Protein AF-X6MLL0-F1 (afdb_monomer)

Sequence (73 aa):
MFWNKDDVEYFKPLELWTKGGKTGKIEEPLGEKGFMKCFFNDIVEQNDTVCLSLYKRVFPIADPAVFGPPQKK

Structure (mmCIF, N/CA/C/O backbone):
data_AF-X6MLL0-F1
#
_entry.id   AF-X6MLL0-F1
#
loop_
_atom_site.group_PDB
_atom_site.id
_atom_site.type_symbol
_atom_site.label_atom_id
_atom_site.label_alt_id
_atom_site.label_comp_id
_atom_site.label_asym_id
_atom_site.label_entity_id
_atom_site.label_seq_id
_atom_site.pdbx_PDB_ins_code
_atom_site.Cartn_x
_atom_site.Cartn_y
_atom_site.Cartn_z
_atom_site.occupancy
_atom_site.B_iso_or_equiv
_atom_site.auth_seq_id
_atom_site.auth_comp_id
_atom_site.auth_asym_id
_atom_site.auth_atom_id
_atom_site.pdbx_PDB_model_num
ATOM 1 N N . MET A 1 1 ? 1.848 -3.653 7.253 1.00 91.94 1 MET A N 1
ATOM 2 C CA . MET A 1 1 ? 2.101 -3.307 5.836 1.00 91.94 1 MET A CA 1
ATOM 3 C C . MET A 1 1 ? 3.359 -2.457 5.728 1.00 91.94 1 MET A C 1
ATOM 5 O O . MET A 1 1 ? 4.231 -2.832 4.961 1.00 91.94 1 MET A O 1
ATOM 9 N N . PHE A 1 2 ? 3.487 -1.397 6.532 1.00 95.69 2 PHE A N 1
ATOM 10 C CA . PHE A 1 2 ? 4.687 -0.557 6.627 1.00 95.69 2 PHE A CA 1
ATOM 11 C C . PHE A 1 2 ? 5.371 -0.707 7.991 1.00 95.69 2 PHE A C 1
ATOM 13 O O . PHE A 1 2 ? 4.810 -1.341 8.887 1.00 95.69 2 PHE A O 1
ATOM 20 N N . TRP A 1 3 ? 6.571 -0.137 8.128 1.00 95.44 3 TRP A N 1
ATOM 21 C CA . TRP A 1 3 ? 7.311 -0.084 9.394 1.00 95.44 3 TRP A CA 1
ATOM 22 C C . TRP A 1 3 ? 7.427 1.339 9.949 1.00 95.44 3 TRP A C 1
ATOM 24 O O . TRP A 1 3 ? 7.334 1.520 11.160 1.00 95.44 3 TRP A O 1
ATOM 34 N N . ASN A 1 4 ? 7.575 2.346 9.081 1.00 95.38 4 ASN A N 1
ATOM 35 C CA . ASN A 1 4 ? 7.694 3.747 9.485 1.00 95.38 4 ASN A CA 1
ATOM 36 C C . ASN A 1 4 ? 6.440 4.546 9.121 1.00 95.38 4 ASN A C 1
ATOM 38 O O . ASN A 1 4 ? 5.719 4.211 8.179 1.00 95.38 4 ASN A O 1
ATOM 42 N N . LYS A 1 5 ? 6.212 5.642 9.851 1.00 95.56 5 LYS A N 1
ATOM 43 C CA . LYS A 1 5 ? 5.160 6.622 9.549 1.00 95.56 5 LYS A CA 1
ATOM 44 C C .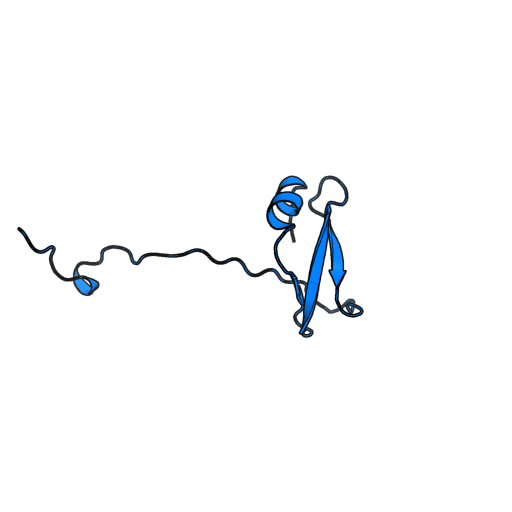 LYS A 1 5 ? 5.33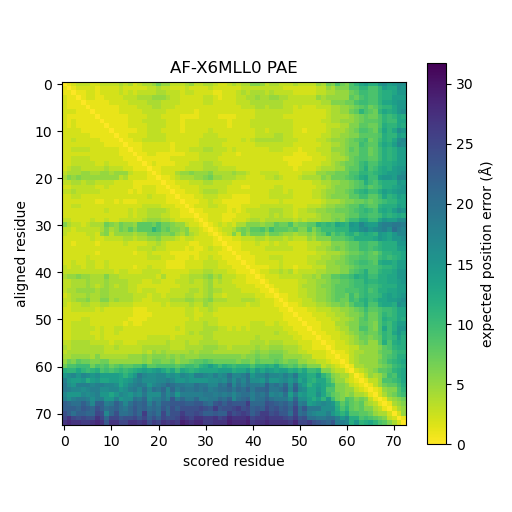2 7.259 8.164 1.00 95.56 5 LYS A C 1
ATOM 46 O O . LYS A 1 5 ? 4.352 7.376 7.432 1.00 95.56 5 LYS A O 1
ATOM 51 N N . ASP A 1 6 ? 6.560 7.620 7.805 1.00 95.62 6 ASP A N 1
ATOM 52 C CA . ASP A 1 6 ? 6.855 8.333 6.555 1.00 95.62 6 ASP A CA 1
ATOM 53 C C . ASP A 1 6 ? 6.485 7.502 5.318 1.00 95.62 6 ASP A C 1
ATOM 55 O O . ASP A 1 6 ? 5.971 8.036 4.337 1.00 95.62 6 ASP A O 1
ATOM 59 N N . ASP A 1 7 ? 6.654 6.177 5.396 1.00 95.94 7 ASP A N 1
ATOM 60 C CA . ASP A 1 7 ? 6.262 5.258 4.326 1.00 95.94 7 ASP A CA 1
ATOM 61 C C . ASP A 1 7 ? 4.738 5.287 4.113 1.00 95.94 7 ASP A C 1
ATOM 63 O O . ASP A 1 7 ? 4.260 5.382 2.983 1.00 95.94 7 ASP A O 1
ATOM 67 N N . VAL A 1 8 ? 3.955 5.269 5.199 1.00 96.44 8 VAL A N 1
ATOM 68 C CA . VAL A 1 8 ? 2.484 5.345 5.135 1.00 96.44 8 VAL A CA 1
ATOM 69 C C . VAL A 1 8 ? 2.034 6.648 4.474 1.00 96.44 8 VAL A C 1
ATOM 71 O O . VAL A 1 8 ? 1.103 6.646 3.672 1.00 96.44 8 VAL A O 1
ATOM 74 N N . GLU A 1 9 ? 2.685 7.762 4.808 1.00 95.50 9 GLU A N 1
ATOM 75 C CA . GLU A 1 9 ? 2.337 9.081 4.284 1.00 95.50 9 GLU A CA 1
ATOM 76 C C . GLU A 1 9 ? 2.731 9.230 2.809 1.00 95.50 9 GLU A C 1
ATOM 78 O O . GLU A 1 9 ? 1.946 9.743 2.010 1.00 95.50 9 GLU A O 1
ATOM 83 N N . TYR A 1 10 ? 3.882 8.679 2.419 1.00 95.75 10 TYR A N 1
ATOM 84 C CA . TYR A 1 10 ? 4.329 8.624 1.028 1.00 95.75 10 TYR A CA 1
ATOM 85 C C . TYR A 1 10 ? 3.379 7.806 0.140 1.00 95.75 10 TYR A C 1
ATOM 87 O O . TYR A 1 10 ? 3.034 8.230 -0.964 1.00 95.75 10 TYR A O 1
ATOM 95 N N . PHE A 1 11 ? 2.913 6.649 0.623 1.00 96.00 11 PHE A N 1
ATOM 96 C CA . PHE A 1 11 ? 2.012 5.761 -0.121 1.00 96.00 11 PHE A CA 1
ATOM 97 C C . PHE A 1 11 ? 0.519 6.065 0.083 1.00 96.00 11 PHE A C 1
ATOM 99 O O . PHE A 1 11 ? -0.327 5.398 -0.512 1.00 96.00 1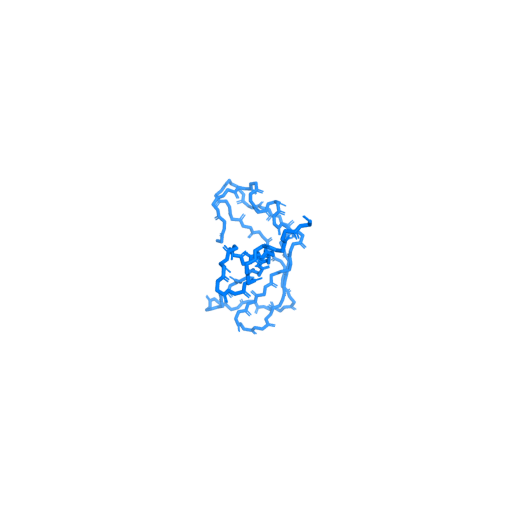1 PHE A O 1
ATOM 106 N N . LYS A 1 12 ? 0.178 7.108 0.848 1.00 95.31 12 LYS A N 1
ATOM 107 C CA . LYS A 1 12 ? -1.200 7.544 1.111 1.00 95.31 12 LYS A CA 1
ATOM 108 C C . LYS A 1 12 ? -2.091 7.745 -0.130 1.00 95.31 12 LYS A C 1
ATOM 110 O O . LYS A 1 12 ? -3.261 7.371 -0.047 1.00 95.31 12 LYS A O 1
ATOM 115 N N . PRO A 1 13 ? -1.623 8.323 -1.258 1.00 95.19 13 PRO A N 1
ATOM 116 C CA . PRO A 1 13 ? -2.487 8.548 -2.419 1.00 95.19 13 PRO A CA 1
ATOM 117 C C . PRO A 1 13 ? -2.793 7.272 -3.218 1.00 95.19 13 PRO A C 1
ATOM 119 O O . PRO A 1 13 ? -3.559 7.340 -4.177 1.00 95.19 13 PRO A O 1
ATOM 122 N N . LEU A 1 14 ? -2.196 6.128 -2.870 1.00 95.44 14 LEU A N 1
ATOM 123 C CA . LEU A 1 14 ? -2.446 4.869 -3.561 1.00 95.44 14 LEU A CA 1
ATOM 124 C C . LEU A 1 14 ? -3.749 4.211 -3.102 1.00 95.44 14 LEU A C 1
ATOM 126 O O . LEU A 1 14 ? -4.150 4.293 -1.940 1.00 95.44 14 LEU A O 1
ATOM 130 N N . GLU A 1 15 ? -4.381 3.506 -4.035 1.00 96.00 15 GLU A N 1
ATOM 131 C CA . GLU A 1 15 ? -5.545 2.675 -3.754 1.00 96.00 15 GLU A CA 1
ATOM 132 C C . GLU A 1 15 ? -5.117 1.333 -3.142 1.00 96.00 15 GLU A C 1
ATOM 134 O O . GLU A 1 15 ? -4.203 0.652 -3.622 1.00 96.00 15 GLU A O 1
ATOM 139 N N . LEU A 1 16 ? -5.799 0.958 -2.065 1.00 96.88 16 LEU A N 1
ATOM 140 C CA . LEU A 1 16 ? -5.700 -0.339 -1.417 1.00 96.88 16 LEU A CA 1
ATOM 141 C C . LEU A 1 16 ? -6.780 -1.268 -1.955 1.00 96.88 16 LEU A C 1
ATOM 143 O O . LEU A 1 16 ? -7.888 -0.847 -2.286 1.00 96.88 16 LEU A O 1
ATOM 147 N N . TRP A 1 17 ? -6.491 -2.559 -1.938 1.00 96.69 17 TRP A N 1
ATOM 148 C CA . 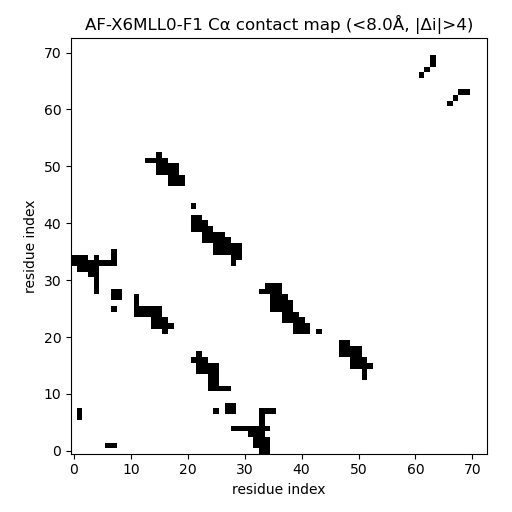TRP A 1 17 ? -7.476 -3.589 -2.231 1.00 96.69 17 TRP A CA 1
ATOM 149 C C . TRP A 1 17 ? -7.305 -4.763 -1.275 1.00 96.69 17 TRP A C 1
ATOM 151 O O . TRP A 1 17 ? -6.259 -4.938 -0.659 1.00 96.69 17 TRP A O 1
ATOM 161 N N . THR A 1 18 ? -8.341 -5.570 -1.111 1.00 97.00 18 THR A N 1
ATOM 162 C CA . THR A 1 18 ? -8.302 -6.781 -0.285 1.00 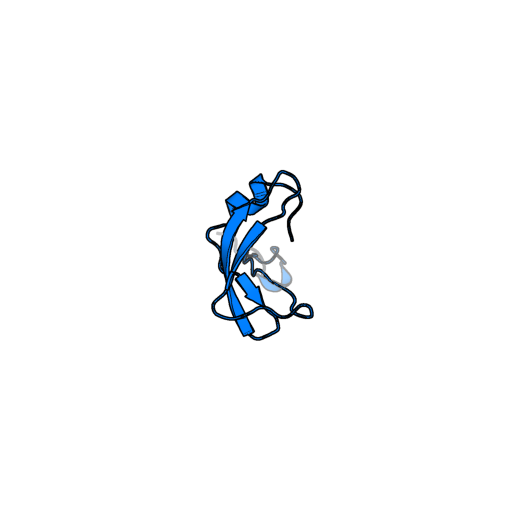97.00 18 THR A CA 1
ATOM 163 C C . THR A 1 18 ? -8.464 -8.013 -1.155 1.00 97.00 18 THR A C 1
ATOM 165 O O . THR A 1 18 ? -9.092 -7.959 -2.214 1.00 97.00 18 THR A O 1
ATOM 168 N N . LYS A 1 19 ? -7.961 -9.160 -0.6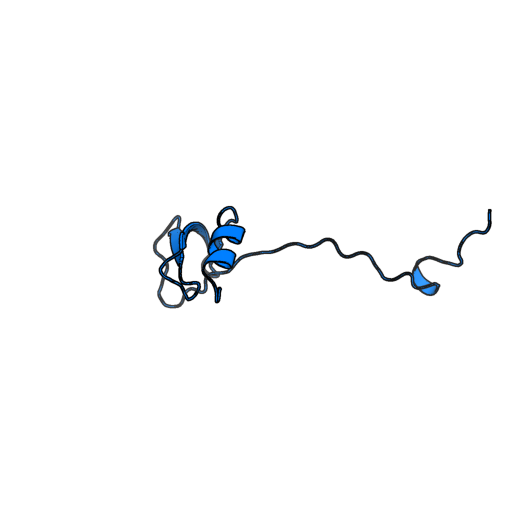94 1.00 95.44 19 LYS A N 1
ATOM 169 C CA . LYS A 1 19 ? -8.213 -10.443 -1.374 1.00 95.44 19 LYS A CA 1
ATOM 170 C C . LYS A 1 19 ? -9.708 -10.759 -1.527 1.00 95.44 19 LYS A C 1
ATOM 172 O O . LYS A 1 19 ? -10.073 -11.422 -2.491 1.00 95.44 19 LYS A O 1
ATOM 177 N N . GLY A 1 20 ? -10.554 -10.245 -0.633 1.00 93.19 20 GLY A N 1
ATOM 178 C CA . GLY A 1 20 ? -12.013 -10.320 -0.716 1.00 93.19 20 GLY A CA 1
ATOM 179 C C . GLY A 1 20 ? -12.667 -9.355 -1.717 1.00 93.19 20 GLY A C 1
ATOM 180 O O . GLY A 1 20 ? -13.884 -9.212 -1.691 1.00 93.19 20 GLY A O 1
ATOM 181 N N . GLY A 1 21 ? -11.901 -8.663 -2.570 1.00 94.25 21 GLY A N 1
ATOM 182 C CA . GLY A 1 21 ? -12.430 -7.802 -3.638 1.00 94.25 21 GLY A CA 1
ATOM 183 C C . GLY A 1 21 ? -12.869 -6.400 -3.199 1.00 94.25 21 GLY A C 1
ATOM 184 O O . GLY A 1 21 ? -13.421 -5.652 -4.002 1.00 94.25 21 GLY A O 1
ATOM 185 N N . LYS A 1 22 ? -12.619 -6.022 -1.942 1.00 96.12 22 LYS A N 1
ATOM 186 C CA . LYS A 1 22 ? -12.928 -4.685 -1.405 1.00 96.12 22 LYS A CA 1
ATOM 187 C C . LYS A 1 22 ? -11.824 -3.702 -1.772 1.00 96.12 22 LYS A C 1
ATOM 189 O O . LYS A 1 22 ? -10.652 -4.082 -1.737 1.00 96.12 22 LYS A O 1
ATOM 194 N N . THR A 1 23 ? -12.180 -2.457 -2.065 1.00 97.19 23 THR A N 1
ATOM 195 C CA . THR A 1 23 ? -11.238 -1.373 -2.381 1.00 97.19 23 THR A CA 1
ATOM 196 C C . THR A 1 23 ? -11.271 -0.302 -1.299 1.00 97.19 23 THR A C 1
ATOM 198 O O . THR A 1 23 ? -12.268 -0.133 -0.594 1.00 97.19 23 THR A O 1
ATOM 201 N N . GLY A 1 24 ? -10.160 0.403 -1.114 1.00 96.50 24 GLY A N 1
ATOM 202 C CA . GLY A 1 24 ? -10.032 1.390 -0.053 1.00 96.50 24 GLY A CA 1
ATOM 203 C C . GLY A 1 24 ? -8.872 2.351 -0.245 1.00 96.50 24 GLY A C 1
ATOM 204 O O . GLY A 1 24 ? -8.114 2.273 -1.206 1.00 96.50 24 GLY A O 1
ATOM 205 N N . LYS A 1 25 ? -8.728 3.278 0.696 1.00 96.88 25 LYS A N 1
ATOM 206 C CA . LYS A 1 25 ? -7.660 4.283 0.712 1.00 96.88 25 LYS A CA 1
ATOM 207 C C . LYS A 1 25 ? -7.112 4.481 2.117 1.00 96.88 25 LYS A C 1
ATOM 209 O O . LYS A 1 25 ? -7.821 4.276 3.105 1.00 96.88 25 LYS A O 1
ATOM 214 N N . ILE A 1 26 ? -5.865 4.928 2.201 1.00 97.06 26 ILE A N 1
ATOM 215 C CA . ILE A 1 2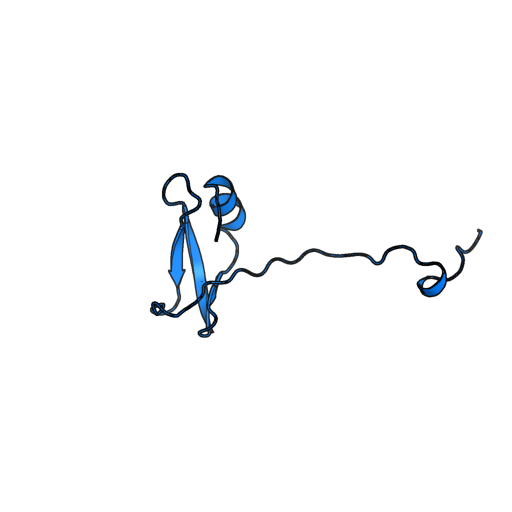6 ? -5.248 5.332 3.465 1.00 97.06 26 ILE A CA 1
ATOM 216 C C . ILE A 1 26 ? -5.767 6.726 3.844 1.00 97.06 26 ILE A C 1
ATOM 218 O O . ILE A 1 26 ? -5.748 7.653 3.034 1.00 97.06 26 ILE A O 1
ATOM 222 N N . GLU A 1 27 ? -6.241 6.883 5.079 1.00 95.69 27 GLU A N 1
ATOM 223 C CA . GLU A 1 27 ? -6.726 8.159 5.613 1.00 95.69 27 GLU A CA 1
ATOM 224 C C . GLU A 1 27 ? -5.605 8.891 6.359 1.00 95.69 27 GLU A C 1
ATOM 226 O O . GLU A 1 27 ? -5.284 10.035 6.036 1.00 95.69 27 GLU A O 1
ATOM 231 N N . GLU A 1 28 ? -4.961 8.224 7.317 1.00 95.25 28 GLU A N 1
ATOM 232 C CA . GLU A 1 28 ? -3.896 8.795 8.145 1.00 95.25 28 GLU A CA 1
ATOM 233 C C . GLU A 1 28 ? -2.991 7.702 8.743 1.00 95.25 28 GLU A C 1
ATOM 235 O O . GLU A 1 28 ? -3.452 6.579 8.985 1.00 95.25 28 GLU A O 1
ATOM 240 N N . PRO A 1 29 ? -1.702 7.992 8.988 1.00 96.75 29 PRO A N 1
ATOM 241 C CA . PRO A 1 29 ? -0.843 7.114 9.772 1.00 96.75 29 PRO A CA 1
ATOM 242 C C . PRO A 1 29 ? -1.207 7.142 11.262 1.00 96.75 29 PRO A C 1
ATOM 244 O O . PRO A 1 29 ? -1.518 8.191 11.822 1.00 96.75 29 PRO A O 1
ATOM 247 N N . LEU A 1 30 ? -1.099 5.991 11.926 1.00 95.62 30 LEU A N 1
ATOM 248 C CA . LEU A 1 30 ? -1.354 5.831 13.357 1.00 95.62 30 LEU A CA 1
ATOM 249 C C . LEU A 1 30 ? -0.039 5.566 14.103 1.00 95.62 30 LEU A C 1
ATOM 251 O O . LEU A 1 30 ? 0.556 4.494 13.997 1.00 95.62 30 LEU A O 1
ATOM 255 N N . GLY A 1 31 ? 0.407 6.541 14.896 1.00 92.50 31 GLY A N 1
ATOM 256 C CA . GLY A 1 31 ? 1.653 6.443 15.664 1.00 92.50 31 GLY A CA 1
ATOM 257 C C . GLY A 1 31 ? 2.912 6.375 14.787 1.00 92.50 31 GLY A C 1
ATOM 258 O O . GLY A 1 31 ? 2.927 6.868 13.661 1.00 92.50 31 GLY A O 1
ATOM 259 N N . GLU A 1 32 ? 3.985 5.784 15.320 1.00 89.38 32 GLU A N 1
ATOM 260 C CA . GLU A 1 32 ? 5.314 5.782 14.675 1.00 89.38 32 GLU A CA 1
ATOM 261 C C . GLU A 1 32 ? 5.629 4.492 13.897 1.00 89.38 32 GLU A C 1
ATOM 263 O O . GLU A 1 32 ? 6.433 4.507 12.970 1.00 89.38 32 GLU A O 1
ATOM 268 N N . LYS A 1 33 ? 4.971 3.374 14.234 1.00 92.31 33 LYS A N 1
ATOM 269 C CA . LYS A 1 33 ? 5.330 2.018 13.765 1.00 92.31 33 LYS A CA 1
ATOM 270 C C . LYS A 1 33 ? 4.693 1.604 12.430 1.00 92.31 33 LYS A C 1
ATOM 272 O O . LYS A 1 33 ? 4.426 0.424 12.212 1.00 92.31 33 LYS A O 1
ATOM 277 N N . GLY A 1 34 ? 4.373 2.562 11.562 1.00 93.31 34 GLY A N 1
ATOM 278 C CA . GLY A 1 34 ? 3.797 2.271 10.243 1.00 93.31 34 GLY A CA 1
ATOM 279 C C . GLY A 1 34 ? 2.395 1.644 10.280 1.00 93.31 34 GLY A C 1
ATOM 280 O O . GLY A 1 34 ? 1.965 1.024 9.302 1.00 93.31 34 GLY A O 1
ATOM 281 N N . PHE A 1 35 ? 1.673 1.787 11.399 1.00 96.00 35 PHE A N 1
ATOM 282 C CA . PHE A 1 35 ? 0.239 1.508 11.434 1.00 96.00 35 PHE A CA 1
ATOM 283 C C . PHE A 1 35 ? -0.512 2.609 10.688 1.00 96.00 35 PHE A C 1
ATOM 285 O O . PHE A 1 35 ? -0.048 3.743 10.573 1.00 96.00 35 PHE A O 1
ATOM 292 N N . MET A 1 36 ? -1.683 2.271 10.167 1.00 96.69 36 MET A N 1
ATOM 293 C CA . MET A 1 36 ? -2.459 3.164 9.319 1.00 96.69 36 MET A CA 1
ATOM 294 C C . MET A 1 36 ? -3.947 2.971 9.565 1.00 96.69 36 MET A C 1
ATOM 296 O O . MET A 1 36 ? -4.402 1.858 9.832 1.00 96.69 36 MET A O 1
ATOM 300 N N . LYS A 1 37 ? -4.693 4.065 9.453 1.00 96.12 37 LYS A N 1
ATOM 301 C CA . LYS A 1 37 ? -6.148 4.072 9.389 1.00 96.12 37 LYS A CA 1
ATOM 302 C C . LYS A 1 37 ? -6.556 4.120 7.923 1.00 96.12 37 LYS A C 1
ATOM 304 O O . LYS A 1 37 ? -6.031 4.925 7.149 1.00 96.12 37 LYS A O 1
ATOM 309 N N . CYS A 1 38 ? -7.475 3.249 7.535 1.00 96.12 38 CYS A N 1
ATOM 310 C CA . CYS A 1 38 ? -7.919 3.119 6.154 1.00 96.12 38 CYS A CA 1
ATOM 311 C C . CYS A 1 38 ? -9.440 3.113 6.090 1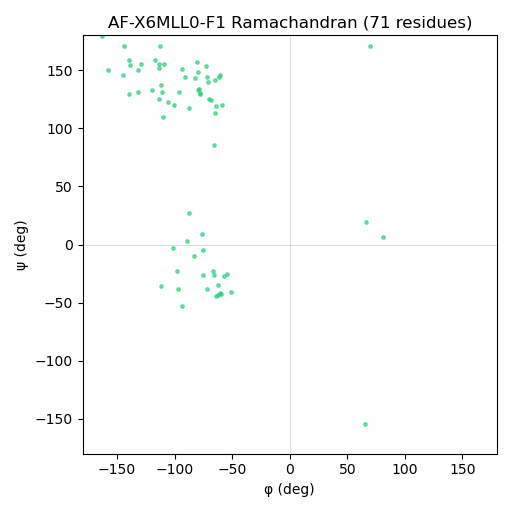.00 96.12 38 CYS A C 1
ATOM 313 O O . CYS A 1 38 ? -10.104 2.628 7.005 1.00 96.12 38 CYS A O 1
ATOM 315 N N . PHE A 1 39 ? -9.971 3.612 4.979 1.00 96.44 39 PHE A N 1
ATOM 316 C CA . PHE A 1 39 ? -11.390 3.546 4.665 1.00 96.44 39 PHE A CA 1
ATOM 317 C C . PHE A 1 39 ? -11.601 2.600 3.487 1.00 96.44 39 PHE A C 1
ATOM 319 O O . PHE A 1 39 ? -10.910 2.733 2.475 1.00 96.44 39 PHE A O 1
ATOM 326 N N . PHE A 1 40 ? -12.549 1.676 3.614 1.00 97.12 40 PHE A N 1
ATOM 327 C CA . PHE A 1 40 ? -12.923 0.722 2.572 1.00 97.12 40 PHE A CA 1
ATOM 328 C C . PHE A 1 40 ? -14.370 0.943 2.139 1.00 97.12 40 PHE A C 1
ATOM 330 O O . PHE A 1 40 ? -15.164 1.536 2.867 1.00 97.12 40 PHE A O 1
ATOM 337 N N . ASN A 1 41 ? -14.702 0.476 0.938 1.00 96.00 41 ASN A N 1
ATOM 338 C CA . ASN A 1 41 ? -16.057 0.523 0.396 1.00 96.00 41 ASN A CA 1
ATOM 339 C C . ASN A 1 41 ? -17.060 -0.361 1.162 1.00 96.00 41 ASN A C 1
ATOM 341 O O . ASN A 1 41 ? -18.249 -0.057 1.149 1.00 96.00 41 ASN A O 1
ATOM 345 N N . ASP A 1 42 ? -16.588 -1.422 1.820 1.00 94.88 42 ASP A N 1
ATOM 346 C CA . ASP A 1 42 ? -17.397 -2.350 2.614 1.00 94.88 42 ASP A CA 1
ATOM 347 C C . ASP A 1 42 ? -16.620 -2.835 3.856 1.00 94.88 42 ASP A C 1
ATOM 349 O O . ASP A 1 42 ? -15.419 -2.579 4.001 1.00 94.88 42 ASP A O 1
ATOM 353 N N . ILE A 1 43 ? -17.301 -3.533 4.763 1.00 94.44 43 ILE A N 1
ATOM 354 C CA . ILE A 1 43 ? -16.750 -4.056 6.016 1.00 94.44 43 ILE A CA 1
ATOM 355 C C . ILE A 1 43 ? -15.674 -5.099 5.715 1.00 94.44 43 ILE A C 1
ATOM 357 O O . ILE A 1 43 ? -15.936 -6.139 5.119 1.00 94.44 43 ILE A O 1
ATOM 361 N N . VAL A 1 44 ? -14.451 -4.839 6.166 1.00 94.88 44 VAL A N 1
ATOM 362 C CA . VAL A 1 44 ? -13.333 -5.780 6.038 1.00 94.88 44 VAL A CA 1
ATOM 363 C C . VAL A 1 44 ? -13.459 -6.878 7.095 1.00 94.88 44 VAL A C 1
ATOM 365 O O . VAL A 1 44 ? -13.647 -6.586 8.277 1.00 94.88 44 VAL A O 1
ATOM 368 N N . GLU A 1 45 ? -13.347 -8.140 6.681 1.00 95.19 45 GLU A N 1
ATOM 369 C CA . GLU A 1 45 ? -13.392 -9.282 7.596 1.00 95.19 45 GLU A CA 1
ATOM 370 C C . GLU A 1 45 ? -12.028 -9.502 8.276 1.00 95.19 45 GLU A C 1
ATOM 372 O O . GLU A 1 45 ? -10.983 -9.108 7.766 1.00 95.19 45 GLU A O 1
ATOM 377 N N . GLN A 1 46 ? -11.987 -10.164 9.436 1.00 93.81 46 GLN A N 1
ATOM 378 C CA . GLN A 1 46 ? -10.714 -10.412 10.139 1.00 93.81 46 GLN A CA 1
ATOM 379 C C . GLN A 1 46 ? -9.762 -11.361 9.389 1.00 93.81 46 GLN A C 1
ATOM 381 O O . GLN A 1 46 ? -8.557 -11.339 9.630 1.00 93.81 46 GLN A O 1
ATOM 386 N N . ASN A 1 47 ? -10.292 -12.205 8.503 1.00 95.75 47 ASN A N 1
ATOM 387 C CA . ASN A 1 47 ? -9.518 -13.095 7.633 1.00 95.75 47 ASN A CA 1
ATOM 388 C C . ASN A 1 47 ? -9.012 -12.383 6.358 1.00 95.75 47 ASN A C 1
ATOM 390 O O . ASN A 1 47 ? -8.199 -12.959 5.628 1.00 95.75 47 ASN A O 1
ATOM 394 N N . ASP A 1 48 ? -9.478 -11.159 6.075 1.00 94.50 48 ASP A N 1
ATOM 395 C CA . ASP A 1 48 ? -9.101 -10.428 4.873 1.00 94.50 48 ASP A CA 1
ATOM 396 C C . ASP A 1 48 ? -7.648 -9.957 4.973 1.00 94.50 48 ASP A C 1
ATOM 398 O O . ASP A 1 48 ? -7.156 -9.482 5.996 1.00 94.50 48 ASP A O 1
ATOM 402 N N . THR A 1 49 ? -6.944 -10.053 3.848 1.00 96.12 49 THR A N 1
ATOM 403 C CA . THR A 1 49 ? -5.601 -9.488 3.707 1.00 96.12 49 THR A CA 1
ATOM 404 C C . THR A 1 49 ? -5.681 -8.232 2.856 1.00 96.12 49 THR A C 1
ATOM 406 O O . THR A 1 49 ? -6.115 -8.300 1.705 1.00 96.12 49 THR A O 1
ATOM 409 N N . VAL A 1 50 ? -5.229 -7.107 3.409 1.00 96.12 50 VAL A N 1
ATOM 410 C CA . VAL A 1 50 ? -5.077 -5.845 2.675 1.00 96.12 50 VAL A CA 1
ATOM 411 C C . VAL A 1 50 ? -3.792 -5.887 1.849 1.00 96.12 50 VAL A C 1
ATOM 413 O O . VAL A 1 50 ? -2.727 -6.269 2.338 1.00 96.12 50 VAL A O 1
ATOM 416 N N . CYS A 1 51 ? -3.891 -5.468 0.597 1.00 96.25 51 CYS A N 1
ATOM 417 C CA . CYS A 1 51 ? -2.839 -5.462 -0.402 1.00 96.25 51 CYS A CA 1
ATOM 418 C C . CYS A 1 51 ? -2.733 -4.078 -1.062 1.00 96.25 51 CYS A C 1
ATOM 420 O O . CYS A 1 51 ? -3.682 -3.294 -1.089 1.00 96.25 51 CYS A O 1
ATOM 422 N N . LEU A 1 52 ? -1.548 -3.787 -1.590 1.00 96.50 52 LEU A N 1
ATOM 423 C CA . LEU A 1 52 ? -1.222 -2.548 -2.287 1.00 96.50 52 LEU A CA 1
ATOM 424 C C . LEU A 1 52 ? -0.355 -2.906 -3.497 1.00 96.50 52 LEU A C 1
ATOM 426 O O . LEU A 1 52 ? 0.612 -3.657 -3.365 1.00 96.50 52 LEU A O 1
ATOM 430 N N . SER A 1 53 ? -0.721 -2.405 -4.675 1.00 95.00 53 SER A N 1
ATOM 431 C CA . SER A 1 53 ? -0.038 -2.726 -5.933 1.00 95.00 53 SER A CA 1
ATOM 432 C C . SER A 1 53 ? 0.912 -1.601 -6.329 1.00 95.00 53 SER A C 1
ATOM 434 O O . SER A 1 53 ? 0.483 -0.472 -6.558 1.00 95.00 53 SER A O 1
ATOM 436 N N . LEU A 1 54 ? 2.203 -1.917 -6.445 1.00 95.56 54 LEU A N 1
ATOM 437 C CA . LEU A 1 54 ? 3.244 -0.988 -6.886 1.00 95.56 54 LEU A CA 1
ATOM 438 C C . LEU A 1 54 ? 3.782 -1.413 -8.247 1.00 95.56 54 LEU A C 1
ATOM 440 O O . LEU A 1 54 ? 4.065 -2.588 -8.476 1.00 95.56 54 LEU A O 1
ATOM 444 N N . TYR A 1 55 ? 3.976 -0.439 -9.131 1.00 95.19 55 TYR A N 1
ATOM 445 C CA . TYR A 1 55 ? 4.473 -0.672 -10.480 1.00 95.19 55 TYR A CA 1
ATOM 446 C C . TYR A 1 55 ? 5.785 0.075 -10.685 1.00 95.19 55 TYR A C 1
ATOM 448 O O . TYR A 1 55 ? 5.905 1.258 -10.372 1.00 95.19 55 TYR A O 1
ATOM 456 N N . LYS A 1 56 ? 6.774 -0.614 -11.250 1.00 96.00 56 LYS A N 1
ATOM 457 C CA . LYS A 1 56 ? 8.044 -0.028 -11.677 1.00 96.00 56 LYS A CA 1
ATOM 458 C C . LYS A 1 56 ? 8.334 -0.499 -13.092 1.00 96.00 56 LYS A C 1
ATOM 460 O O . LYS A 1 56 ? 8.277 -1.694 -13.369 1.00 96.00 56 LYS A O 1
ATOM 465 N N . ARG A 1 57 ? 8.683 0.427 -13.987 1.00 96.44 57 ARG A N 1
ATOM 466 C CA . ARG A 1 57 ? 9.153 0.065 -15.328 1.00 96.44 57 ARG A CA 1
ATOM 467 C C . ARG A 1 57 ? 10.535 -0.576 -15.223 1.00 96.44 57 ARG A C 1
ATOM 469 O O . ARG A 1 57 ? 11.455 0.029 -14.674 1.00 96.44 57 ARG A O 1
ATOM 476 N N . VAL A 1 58 ? 10.673 -1.782 -15.764 1.00 94.75 58 VAL A N 1
ATOM 477 C CA . VAL A 1 58 ? 11.943 -2.509 -15.837 1.00 94.75 58 VAL A CA 1
ATOM 478 C C . VAL A 1 58 ? 12.333 -2.631 -17.299 1.00 94.75 58 VAL A C 1
ATOM 480 O O . VAL A 1 58 ? 11.542 -3.091 -18.121 1.00 94.75 58 VAL A O 1
ATOM 483 N N . PHE A 1 59 ? 13.540 -2.177 -17.622 1.00 88.75 59 PHE A N 1
ATOM 484 C CA . PHE A 1 59 ? 14.125 -2.392 -18.936 1.00 88.75 59 PHE A CA 1
ATOM 485 C C . PHE A 1 59 ? 14.936 -3.686 -18.921 1.00 88.75 59 PHE A C 1
ATOM 487 O O . PHE A 1 59 ? 15.553 -4.001 -17.899 1.00 88.75 59 PHE A O 1
ATOM 494 N N . PRO A 1 60 ? 14.936 -4.438 -20.030 1.00 87.94 60 PRO A N 1
ATOM 495 C CA . PRO A 1 60 ? 15.807 -5.589 -20.163 1.00 87.94 60 PRO A CA 1
ATOM 496 C C . PRO A 1 60 ? 17.267 -5.144 -20.068 1.00 87.94 60 PRO A C 1
ATOM 498 O O . PRO A 1 60 ? 17.639 -4.053 -20.508 1.00 87.94 60 PRO A O 1
ATOM 501 N N . ILE A 1 61 ? 18.097 -6.006 -19.490 1.00 84.56 61 ILE A N 1
ATOM 502 C CA . ILE A 1 61 ? 19.547 -5.844 -19.557 1.00 84.56 61 ILE A CA 1
ATOM 503 C C . ILE A 1 61 ? 19.942 -6.007 -21.026 1.00 84.56 61 ILE A C 1
ATOM 505 O O . ILE A 1 61 ? 19.348 -6.826 -21.728 1.00 84.56 61 ILE A O 1
ATOM 509 N N . ALA A 1 62 ? 20.908 -5.217 -21.496 1.00 78.50 62 ALA A N 1
ATOM 510 C CA . ALA A 1 62 ? 21.410 -5.308 -22.861 1.00 78.50 62 ALA A CA 1
ATOM 511 C C . ALA A 1 62 ? 22.118 -6.657 -23.075 1.00 78.50 62 ALA A C 1
ATOM 513 O O . ALA A 1 62 ? 23.328 -6.773 -22.900 1.00 78.50 62 ALA A O 1
ATOM 514 N N . ASP A 1 63 ? 21.339 -7.678 -23.416 1.00 79.56 63 ASP A N 1
ATOM 515 C CA . ASP A 1 63 ? 21.825 -8.980 -23.843 1.00 79.56 63 ASP A CA 1
ATOM 516 C C . ASP A 1 63 ? 22.058 -8.952 -25.366 1.00 79.56 63 ASP A C 1
ATOM 518 O O . ASP A 1 63 ? 21.100 -8.762 -26.128 1.00 79.56 63 ASP A O 1
ATOM 522 N N . PRO A 1 64 ? 23.304 -9.146 -25.839 1.00 75.38 64 PRO A N 1
ATOM 523 C CA . PRO A 1 64 ? 23.616 -9.222 -27.264 1.00 75.38 64 PRO A CA 1
ATOM 524 C C . PRO A 1 64 ? 22.796 -10.277 -28.024 1.00 75.38 64 PRO A C 1
ATOM 526 O O . PRO A 1 64 ? 22.590 -10.123 -29.227 1.00 75.38 64 PRO A O 1
ATOM 529 N N . ALA A 1 65 ? 22.307 -11.325 -27.348 1.00 75.38 65 ALA A N 1
ATOM 530 C CA . ALA A 1 65 ? 21.454 -12.351 -27.947 1.00 75.38 65 ALA A CA 1
ATOM 531 C C . ALA A 1 65 ? 20.009 -11.875 -28.188 1.00 75.38 65 ALA A C 1
ATOM 533 O O . ALA A 1 65 ? 19.340 -12.382 -29.085 1.00 75.38 65 ALA A O 1
ATOM 534 N N . VAL A 1 66 ? 19.529 -10.897 -27.413 1.00 75.25 66 VAL A N 1
ATOM 535 C CA . VAL A 1 66 ? 18.151 -10.376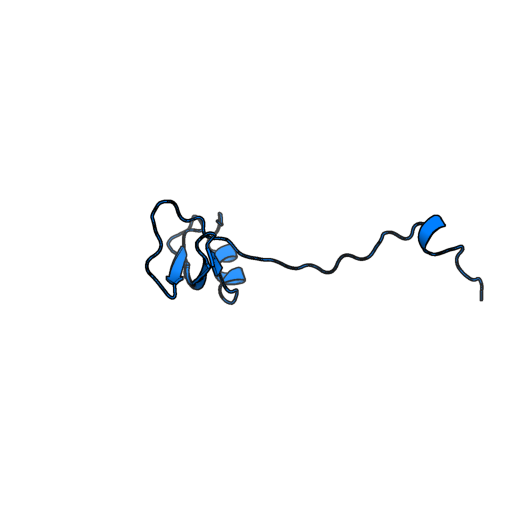 -27.488 1.00 75.25 66 VAL A CA 1
ATOM 536 C C . VAL A 1 66 ? 18.075 -9.111 -28.345 1.00 75.25 66 VAL A C 1
ATOM 538 O O . VAL A 1 66 ? 17.120 -8.933 -29.097 1.00 75.25 66 VAL A O 1
ATOM 541 N N . PHE A 1 67 ? 19.080 -8.236 -28.257 1.00 75.75 67 PHE A N 1
ATOM 542 C CA . PHE A 1 67 ? 19.081 -6.925 -28.927 1.00 75.75 67 PHE A CA 1
ATOM 543 C C . PHE A 1 67 ? 19.916 -6.883 -30.211 1.00 75.75 67 PHE A C 1
ATOM 545 O O . PHE A 1 67 ? 19.920 -5.865 -30.905 1.00 75.75 67 PHE A O 1
ATOM 552 N N . GLY A 1 68 ? 20.587 -7.988 -30.550 1.00 70.62 68 GLY A N 1
ATOM 553 C CA . GLY A 1 68 ? 21.523 -8.056 -31.664 1.00 70.62 68 GLY A CA 1
ATOM 554 C C . GLY A 1 68 ? 22.807 -7.258 -31.400 1.00 70.62 68 GLY A C 1
ATOM 555 O O . GLY A 1 68 ? 22.918 -6.530 -30.409 1.00 70.62 68 GLY A O 1
ATOM 556 N N . PRO A 1 69 ? 23.825 -7.396 -32.265 1.00 74.06 69 PRO A N 1
ATOM 557 C CA . PRO A 1 69 ? 25.048 -6.621 -32.128 1.00 74.06 69 PRO A CA 1
ATOM 558 C C . PRO A 1 69 ? 24.742 -5.118 -32.244 1.00 74.06 69 PRO A C 1
ATOM 560 O O . PRO A 1 69 ? 23.893 -4.724 -33.049 1.00 74.06 69 PRO A O 1
ATOM 563 N N . PRO A 1 70 ? 25.441 -4.259 -31.479 1.00 71.25 70 PRO A N 1
ATOM 564 C CA . PRO A 1 70 ? 25.279 -2.817 -31.600 1.00 71.25 70 PRO A CA 1
ATOM 565 C C . PRO A 1 70 ? 25.603 -2.392 -33.038 1.00 71.25 70 PRO A C 1
ATOM 567 O O . PRO A 1 70 ? 26.711 -2.630 -33.526 1.00 71.25 70 PRO A O 1
ATOM 570 N N . GLN A 1 71 ? 24.634 -1.783 -33.730 1.00 68.81 71 GLN A N 1
ATOM 571 C CA . GLN A 1 71 ? 24.854 -1.257 -35.078 1.00 68.81 71 GLN A CA 1
ATOM 572 C C . GLN A 1 71 ? 25.878 -0.120 -34.998 1.00 68.81 71 GLN A C 1
ATOM 574 O O . GLN A 1 71 ? 25.619 0.923 -34.393 1.00 68.81 71 GLN A O 1
ATOM 579 N N . LYS A 1 72 ? 27.065 -0.336 -35.572 1.00 65.25 72 LYS A N 1
ATOM 580 C CA . LYS A 1 72 ? 28.060 0.724 -35.751 1.00 65.25 72 LYS A CA 1
ATOM 581 C C . LYS A 1 72 ? 27.511 1.712 -36.783 1.00 65.25 72 LYS A C 1
ATOM 583 O O . LYS A 1 72 ? 27.135 1.288 -37.873 1.00 65.25 72 LYS A O 1
ATOM 588 N N . LYS A 1 73 ? 27.427 2.988 -36.401 1.00 52.16 73 LYS A N 1
ATOM 589 C CA . LYS A 1 73 ? 27.229 4.094 -37.346 1.00 52.16 73 LYS A CA 1
ATOM 590 C C . LYS A 1 73 ? 28.437 4.227 -38.263 1.00 52.16 73 LYS A C 1
ATOM 592 O O . LYS A 1 73 ? 29.558 3.963 -37.769 1.00 52.16 73 LYS A O 1
#

Nearest PDB structures (foldseek):
  7wu0-assembly1_u  TM=9.933E-01  e=3.809E-05  Homo sapiens
  7wtw-assembly1_u  TM=9.917E-01  e=5.825E-05  Homo sapiens
  6zn5-assembly1_u  TM=9.674E-01  e=1.362E-04  Homo sapiens
  8c01-assembly1_t  TM=9.432E-01  e=1.206E-04  Saccharomyces cerevisiae
  7wtq-assembly1_CC  TM=9.509E-01  e=3.183E-04  Saccharomyces cerevisiae

Foldseek 3Di:
DAQAQVVCVVCQVFWKAKPVGKIWGFDHADPTGRRTDIDIPDDDDPPIDIDTDDDDDDDDDPDCVVPPDPDDD

Secondary structure (DSSP, 8-state):
--SSHHHHHHTTTSEEEETTS-EEEEEEEETTTTEEEEEESSPPPTT--EEE------PPP--HHHH-S----

Organism: Reticulomyxa filosa (NCBI:txid46433)

Solvent-accessible surface area (backbone atoms only — not comparable to full-atom values): 4731 Å² total; per-residue (Å²): 140,49,63,40,33,66,59,44,61,72,53,28,88,46,67,32,38,30,80,81,73,43,46,30,37,51,74,48,60,45,73,65,61,15,40,67,44,67,50,56,82,59,88,81,54,92,87,56,50,81,45,73,86,85,86,76,94,79,78,81,76,94,42,59,90,80,71,46,74,82,80,80,128

Mean predicted aligned error: 6.26 Å

InterPro domains:
  IPR007034 Ribosome biogenesis protein BMS1/TSR1, C-terminal [PF04950] (1-60)
  IPR039761 Ribosome biogenesis protein Bms1/Tsr1 [PTHR12858] (1-62)

pLDDT: mean 91.21, std 9.3, range [52.16, 97.19]

Radius of gyration: 19.61 Å; Cα contacts (8 Å, |Δi|>4): 105; chains: 1; bounding box: 46×22×53 Å